Protein AF-A0A2S6N6Y4-F1 (afdb_monomer_lite)

pLDDT: mean 87.42, std 10.7, range [44.56, 96.19]

Radius of gyration: 17.29 Å; chains: 1; bounding box: 45×24×48 Å

Foldseek 3Di:
DPPDVLVVVLVVLVVVLVVLVVVLQVQLLCQLCPPPPVPSDPVPGDPSSVVSSVVSNVPPPSNVCNVVSVVVSVVSVVVVVVD

Secondary structure (DSSP, 8-state):
----HHHHHHHHHHHHHHHHHHHHHHHHHHHHHTT-GGG-SGGG--HHHHHHHHHHHHH-HHHHHHHHHHHHHHHHHHHHHH-

Organism: NCBI:txid333368

Sequence (83 aa):
MNIDPIKQRLAARKLVADRLATDLIMDCERAASGRNSGRVNPAQWNGTDWRRYVHAAAHSPAALHLPALYASIGEIETTLVHG

Structure (mmCIF, N/CA/C/O backbone):
data_AF-A0A2S6N6Y4-F1
#
_entry.id   AF-A0A2S6N6Y4-F1
#
loop_
_atom_site.group_PDB
_atom_site.id
_atom_site.type_symbol
_atom_site.label_atom_id
_atom_site.label_alt_id
_atom_site.label_comp_id
_atom_site.label_asym_id
_atom_site.label_entity_id
_atom_site.label_seq_id
_atom_site.pdbx_PDB_ins_code
_atom_site.Cartn_x
_atom_site.Cartn_y
_atom_site.Cartn_z
_atom_site.occupancy
_atom_site.B_iso_or_equiv
_atom_site.auth_seq_id
_atom_site.auth_comp_id
_atom_site.auth_asym_id
_atom_site.auth_atom_id
_atom_site.pdbx_PDB_model_num
ATOM 1 N N . MET A 1 1 ? -6.686 12.920 32.363 1.00 44.56 1 MET A N 1
ATOM 2 C CA . MET A 1 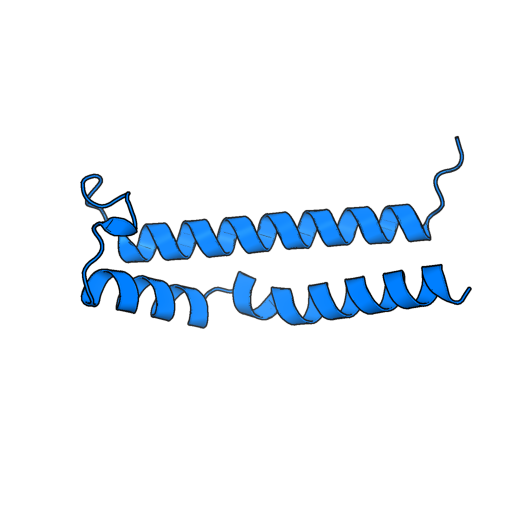1 ? -7.233 13.016 30.992 1.00 44.56 1 MET A CA 1
ATOM 3 C C . MET A 1 1 ? -7.661 11.612 30.593 1.00 44.56 1 MET A C 1
ATOM 5 O O . MET A 1 1 ? -6.797 10.773 30.388 1.00 44.56 1 MET A O 1
ATOM 9 N N . ASN A 1 2 ? -8.960 11.308 30.638 1.00 59.25 2 ASN A N 1
ATOM 10 C CA . ASN A 1 2 ? -9.460 9.969 30.324 1.00 59.25 2 ASN A CA 1
ATOM 11 C C . ASN A 1 2 ? -9.588 9.887 28.797 1.00 59.25 2 ASN A C 1
ATOM 13 O O . ASN A 1 2 ? -10.503 10.478 28.227 1.00 59.25 2 ASN A O 1
ATOM 17 N N . ILE A 1 3 ? -8.590 9.311 28.123 1.00 64.94 3 ILE A N 1
ATOM 18 C CA . ILE A 1 3 ? -8.647 9.164 26.667 1.00 64.94 3 ILE A CA 1
ATOM 19 C C . ILE A 1 3 ? -9.652 8.054 26.380 1.00 64.94 3 ILE A C 1
ATOM 21 O O . ILE A 1 3 ? -9.498 6.939 26.866 1.00 64.94 3 ILE A O 1
ATOM 25 N N . ASP A 1 4 ? -10.676 8.386 25.603 1.00 86.50 4 ASP A N 1
ATOM 26 C CA . ASP A 1 4 ? -11.699 7.452 25.148 1.00 86.50 4 ASP A CA 1
ATOM 27 C C . ASP A 1 4 ? -11.044 6.179 24.559 1.00 86.50 4 ASP A C 1
ATOM 29 O O . ASP A 1 4 ? -10.253 6.284 23.607 1.00 86.50 4 ASP A O 1
ATOM 33 N N . PRO A 1 5 ? -11.333 4.983 25.109 1.00 88.44 5 PRO A N 1
ATOM 34 C CA . PRO A 1 5 ? -10.707 3.734 24.682 1.00 88.44 5 PRO A CA 1
ATOM 35 C C . PRO A 1 5 ? -10.964 3.419 23.200 1.00 88.44 5 PRO A C 1
ATOM 37 O O . PRO A 1 5 ? -10.127 2.789 22.549 1.00 88.44 5 PRO A O 1
ATOM 40 N N . ILE A 1 6 ? -12.074 3.898 22.626 1.00 88.38 6 ILE A N 1
ATOM 41 C CA . ILE A 1 6 ? -12.382 3.732 21.201 1.00 88.38 6 ILE A CA 1
ATOM 42 C C . ILE A 1 6 ? -11.429 4.587 20.358 1.00 88.38 6 ILE A C 1
ATOM 44 O O . ILE A 1 6 ? -10.855 4.101 19.379 1.00 88.38 6 ILE A O 1
ATOM 48 N N . LYS A 1 7 ? -11.173 5.832 20.779 1.00 89.88 7 LYS A N 1
ATOM 49 C CA . LYS A 1 7 ? -10.213 6.729 20.113 1.00 89.88 7 LYS A CA 1
ATOM 50 C C . LYS A 1 7 ? -8.781 6.205 20.216 1.00 89.88 7 LYS A C 1
ATOM 52 O O . LYS A 1 7 ? -8.040 6.283 19.238 1.00 89.88 7 LYS 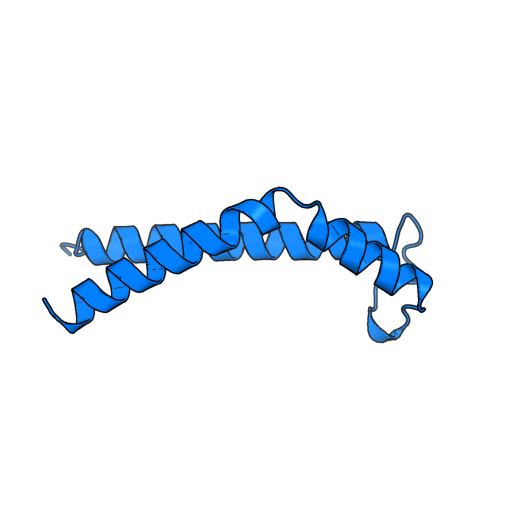A O 1
ATOM 57 N N . GLN A 1 8 ? -8.400 5.613 21.352 1.00 91.38 8 GLN A N 1
ATOM 58 C CA . GLN A 1 8 ? -7.095 4.952 21.495 1.00 91.38 8 GLN A CA 1
ATOM 59 C C . GLN A 1 8 ? -6.945 3.772 20.532 1.00 91.38 8 GLN A C 1
ATOM 61 O O . GLN A 1 8 ? -5.929 3.656 19.845 1.00 91.38 8 GLN A O 1
ATOM 66 N N . ARG A 1 9 ? -7.966 2.913 20.440 1.00 91.81 9 ARG A N 1
ATOM 67 C CA . ARG A 1 9 ? -7.969 1.769 19.521 1.00 91.81 9 ARG A CA 1
ATOM 68 C C . ARG A 1 9 ? -7.895 2.212 18.057 1.00 91.81 9 ARG A C 1
ATOM 70 O O . ARG A 1 9 ? -7.171 1.591 17.279 1.00 91.81 9 ARG A O 1
ATOM 77 N N . LEU A 1 10 ? -8.598 3.284 17.687 1.00 93.69 10 LEU A N 1
ATOM 78 C CA . LEU A 1 10 ? -8.517 3.873 16.349 1.00 93.69 10 LEU A CA 1
ATOM 79 C C . LEU A 1 10 ? -7.102 4.375 16.040 1.00 93.69 10 LEU A C 1
ATOM 81 O O . LEU A 1 10 ? -6.538 4.017 15.006 1.00 93.69 10 LEU A O 1
ATOM 85 N N . ALA A 1 11 ? -6.512 5.157 16.947 1.00 94.19 11 ALA A N 1
ATOM 86 C CA . ALA A 1 11 ? -5.1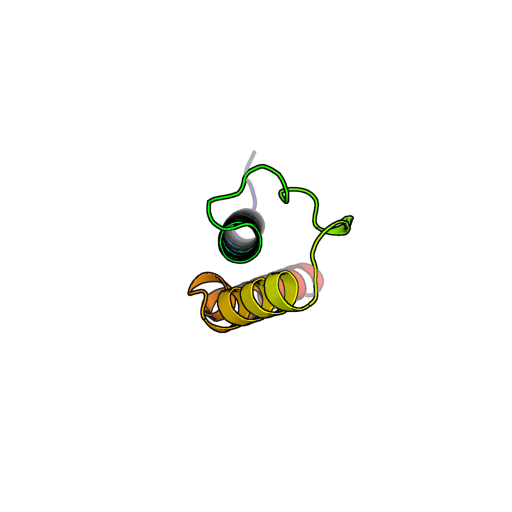59 5.684 16.782 1.00 94.19 11 ALA A CA 1
ATOM 87 C C . ALA A 1 11 ? -4.119 4.560 16.642 1.00 94.19 11 ALA A C 1
ATOM 89 O O . ALA A 1 11 ? -3.271 4.611 15.752 1.00 94.19 11 ALA A O 1
ATOM 90 N N . ALA A 1 12 ? -4.223 3.510 17.462 1.00 94.12 12 ALA A N 1
ATOM 91 C CA . ALA A 1 12 ? -3.336 2.355 17.382 1.00 94.12 12 ALA A CA 1
ATOM 92 C C . ALA A 1 12 ? -3.435 1.643 16.023 1.00 94.12 12 ALA A C 1
ATOM 94 O O . ALA A 1 12 ? -2.414 1.279 15.446 1.00 94.12 12 ALA A O 1
ATOM 95 N N . ARG A 1 13 ? -4.647 1.473 15.477 1.00 93.69 13 ARG A N 1
ATOM 96 C CA . ARG A 1 13 ? -4.828 0.827 14.167 1.00 93.69 13 ARG A CA 1
ATOM 97 C C . ARG A 1 13 ? -4.305 1.661 13.012 1.00 93.69 13 ARG A C 1
ATOM 99 O O . ARG A 1 13 ? -3.660 1.096 12.136 1.00 93.69 13 ARG A O 1
ATOM 106 N N . LYS A 1 14 ? -4.530 2.976 13.034 1.00 95.31 14 LYS A N 1
ATOM 107 C CA . LYS A 1 14 ? -3.955 3.894 12.040 1.00 95.31 14 LYS A CA 1
ATOM 108 C C . LYS A 1 14 ? -2.431 3.821 12.046 1.00 95.31 14 LYS A C 1
ATOM 110 O O . LYS A 1 14 ? -1.840 3.595 11.002 1.00 95.31 14 LYS A O 1
ATOM 115 N N . LEU A 1 15 ? -1.815 3.839 13.229 1.00 96.19 15 LEU A N 1
ATOM 116 C CA . LEU A 1 15 ? -0.364 3.696 13.358 1.00 96.19 15 LEU A CA 1
ATOM 117 C C . LEU A 1 15 ? 0.159 2.369 12.780 1.00 96.19 15 LEU A C 1
ATOM 119 O O . LEU A 1 15 ? 1.219 2.342 12.160 1.00 96.19 15 LEU A O 1
ATOM 123 N N . VAL A 1 16 ? -0.558 1.260 12.986 1.00 95.31 16 VAL A N 1
ATOM 124 C CA . VAL A 1 16 ? -0.183 -0.034 12.391 1.00 95.31 16 VAL A CA 1
ATOM 125 C C . VAL A 1 16 ? -0.335 -0.004 10.868 1.00 95.31 16 VAL A C 1
ATOM 127 O O . VAL A 1 16 ? 0.535 -0.525 10.174 1.00 95.31 16 VAL A O 1
ATOM 130 N N . ALA A 1 17 ? -1.389 0.627 10.343 1.00 95.00 17 ALA A N 1
ATOM 131 C CA . ALA A 1 17 ? -1.598 0.763 8.903 1.00 95.00 17 ALA A CA 1
ATOM 132 C C . ALA A 1 17 ? -0.489 1.597 8.256 1.00 95.00 17 ALA A C 1
ATOM 134 O O . ALA A 1 17 ? 0.071 1.176 7.250 1.00 95.00 17 ALA A O 1
ATOM 135 N N . ASP A 1 18 ? -0.106 2.710 8.881 1.00 95.44 18 ASP A N 1
ATOM 136 C CA . ASP A 1 18 ? 0.966 3.581 8.395 1.00 95.44 18 ASP A CA 1
ATOM 137 C C . ASP A 1 18 ? 2.315 2.853 8.356 1.00 95.44 18 ASP A C 1
ATOM 139 O O . ASP A 1 18 ? 3.069 2.974 7.387 1.00 95.44 18 ASP A O 1
ATOM 143 N N . ARG A 1 19 ? 2.611 2.044 9.383 1.00 94.69 19 ARG A N 1
ATOM 144 C CA . ARG A 1 19 ? 3.822 1.211 9.423 1.00 94.69 19 ARG A CA 1
ATOM 145 C C . ARG A 1 19 ? 3.820 0.170 8.310 1.00 94.69 19 ARG A C 1
ATOM 147 O O . ARG A 1 19 ? 4.775 0.113 7.547 1.00 94.69 19 ARG A O 1
ATOM 154 N N . LEU A 1 20 ? 2.733 -0.590 8.167 1.00 94.31 20 LEU A N 1
ATOM 155 C CA . LEU A 1 20 ? 2.623 -1.606 7.118 1.00 94.31 20 LEU A CA 1
ATOM 156 C C . LEU A 1 20 ? 2.682 -1.001 5.710 1.00 94.31 20 LEU A C 1
ATOM 158 O O . LEU A 1 20 ? 3.304 -1.580 4.825 1.00 94.31 20 LEU A O 1
ATOM 162 N N . ALA A 1 21 ? 2.068 0.163 5.494 1.00 94.50 21 ALA A N 1
ATOM 163 C CA . ALA A 1 21 ? 2.144 0.873 4.222 1.00 94.50 21 ALA A CA 1
ATOM 164 C C . ALA A 1 21 ? 3.574 1.349 3.924 1.00 94.50 21 ALA A C 1
ATOM 166 O O . ALA A 1 21 ? 4.043 1.220 2.795 1.00 94.50 21 ALA A O 1
ATOM 167 N N . THR A 1 22 ? 4.286 1.844 4.940 1.00 93.69 22 THR A N 1
ATOM 168 C CA . THR A 1 22 ? 5.697 2.232 4.812 1.00 93.69 22 THR A CA 1
ATOM 169 C C . THR A 1 22 ? 6.565 1.026 4.458 1.00 93.69 22 THR A C 1
ATOM 171 O O . THR A 1 22 ? 7.317 1.088 3.489 1.00 93.69 22 THR A O 1
ATOM 174 N N . ASP A 1 23 ? 6.423 -0.085 5.182 1.00 90.94 23 ASP A N 1
ATOM 175 C CA . ASP A 1 23 ? 7.182 -1.315 4.928 1.00 90.94 23 ASP A CA 1
ATOM 176 C C . ASP A 1 23 ? 6.925 -1.844 3.509 1.00 90.94 23 ASP A C 1
ATOM 178 O O . ASP A 1 23 ? 7.866 -2.174 2.785 1.00 90.94 23 ASP A O 1
ATOM 182 N N . LEU A 1 24 ? 5.660 -1.830 3.070 1.00 93.88 24 LEU A N 1
ATOM 183 C CA . LEU A 1 24 ? 5.273 -2.186 1.706 1.00 93.88 24 LEU A CA 1
ATOM 184 C C . LEU A 1 24 ? 6.007 -1.329 0.668 1.00 93.88 24 LEU A C 1
ATOM 186 O O . LEU A 1 24 ? 6.592 -1.874 -0.267 1.00 93.88 24 LEU A O 1
ATOM 190 N N . ILE A 1 25 ? 5.982 -0.002 0.822 1.00 93.50 25 ILE A N 1
ATOM 191 C CA . ILE A 1 25 ? 6.639 0.924 -0.109 1.00 93.50 25 ILE A CA 1
ATOM 192 C C . ILE A 1 25 ? 8.143 0.650 -0.149 1.00 93.50 25 ILE A C 1
ATOM 194 O O . ILE A 1 25 ? 8.695 0.474 -1.236 1.00 93.50 25 ILE A O 1
ATOM 198 N N . MET A 1 26 ? 8.786 0.533 1.014 1.00 89.56 26 MET A N 1
ATOM 199 C CA . MET A 1 26 ? 10.228 0.300 1.119 1.00 89.56 26 MET A CA 1
ATOM 200 C C . MET A 1 26 ? 10.655 -1.020 0.468 1.00 89.56 26 MET A C 1
ATOM 202 O O . MET A 1 26 ? 11.681 -1.072 -0.214 1.00 89.56 26 MET A O 1
ATOM 206 N N . ASP A 1 27 ? 9.875 -2.089 0.635 1.00 89.94 27 ASP A N 1
ATOM 207 C CA . ASP A 1 27 ? 10.157 -3.375 -0.003 1.00 89.94 27 ASP A CA 1
ATOM 208 C C . ASP A 1 27 ? 9.978 -3.315 -1.524 1.00 89.94 27 ASP A C 1
ATOM 210 O O . ASP A 1 27 ? 10.799 -3.860 -2.269 1.00 89.94 27 ASP A O 1
ATOM 214 N N . CYS A 1 28 ? 8.955 -2.603 -2.003 1.00 92.81 28 CYS A N 1
ATOM 215 C CA . CYS A 1 28 ? 8.732 -2.415 -3.434 1.00 92.81 28 CYS A CA 1
ATOM 216 C C . CYS A 1 28 ? 9.838 -1.563 -4.076 1.00 92.81 28 CYS A C 1
ATOM 218 O O . CYS A 1 28 ? 10.355 -1.917 -5.137 1.00 92.81 28 CYS A O 1
ATOM 220 N N . GLU A 1 29 ? 10.255 -0.478 -3.420 1.00 91.25 29 GLU A N 1
ATOM 221 C CA . GLU A 1 29 ? 11.368 0.374 -3.853 1.00 91.25 29 GLU A CA 1
ATOM 222 C C . GLU A 1 29 ? 12.695 -0.385 -3.863 1.00 91.25 29 GLU A C 1
ATOM 224 O O . GLU A 1 29 ? 13.466 -0.283 -4.823 1.00 91.25 29 GLU A O 1
ATOM 229 N N . ARG A 1 30 ? 12.955 -1.208 -2.842 1.00 88.69 30 ARG A N 1
ATOM 230 C CA . ARG A 1 30 ? 14.136 -2.080 -2.784 1.00 88.69 30 ARG A CA 1
ATOM 231 C C . ARG A 1 30 ? 14.128 -3.108 -3.916 1.00 88.69 30 ARG A C 1
ATOM 233 O O . ARG A 1 30 ? 15.163 -3.339 -4.541 1.00 88.69 30 ARG A O 1
ATOM 240 N N . ALA A 1 31 ? 12.978 -3.710 -4.210 1.00 90.69 31 ALA A N 1
ATOM 241 C CA . ALA A 1 31 ? 12.843 -4.657 -5.314 1.00 90.69 31 ALA A CA 1
ATOM 242 C C . ALA A 1 31 ? 13.060 -3.992 -6.684 1.00 90.69 31 ALA A C 1
ATOM 244 O O . ALA A 1 31 ? 13.698 -4.581 -7.561 1.00 90.69 31 ALA A O 1
ATOM 245 N N . ALA A 1 32 ? 12.558 -2.769 -6.865 1.00 90.69 32 ALA A N 1
ATOM 246 C CA . ALA A 1 32 ? 12.700 -2.001 -8.098 1.00 90.69 32 ALA A CA 1
ATOM 247 C C . ALA A 1 32 ? 14.144 -1.534 -8.332 1.0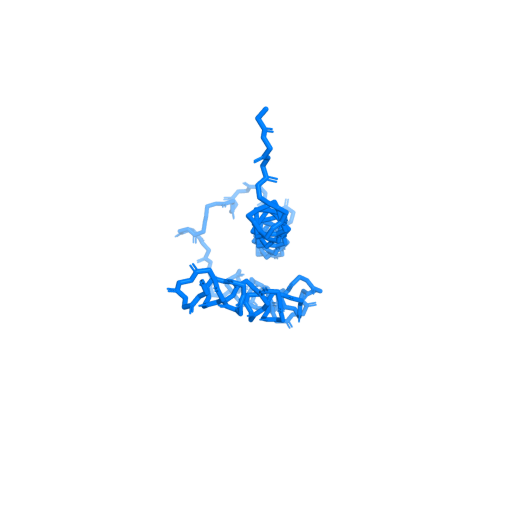0 90.69 32 ALA A C 1
ATOM 249 O O . ALA A 1 32 ? 14.713 -1.798 -9.392 1.00 90.69 32 ALA A O 1
ATOM 250 N N . SER A 1 33 ? 14.757 -0.906 -7.327 1.00 85.31 33 SER A N 1
ATOM 251 C CA . SER A 1 33 ? 16.122 -0.363 -7.399 1.00 85.31 33 SER A CA 1
ATOM 252 C C . SER A 1 33 ? 17.218 -1.445 -7.384 1.00 85.31 33 SER A C 1
ATOM 254 O O . SER A 1 33 ? 18.307 -1.255 -7.939 1.00 85.31 33 SER A O 1
ATOM 256 N N . GLY A 1 34 ? 16.937 -2.620 -6.810 1.00 77.44 34 GLY A N 1
ATOM 257 C CA . GLY A 1 34 ? 17.902 -3.712 -6.683 1.00 77.44 34 GLY A CA 1
ATOM 258 C C . GLY A 1 34 ? 19.118 -3.321 -5.829 1.00 77.44 34 GLY A C 1
ATOM 259 O O . GLY A 1 34 ? 18.997 -2.604 -4.843 1.00 77.44 34 GLY A O 1
ATOM 260 N N . ARG A 1 35 ? 20.323 -3.790 -6.194 1.00 67.38 35 ARG A N 1
ATOM 261 C CA . ARG A 1 35 ? 21.591 -3.368 -5.547 1.00 67.38 35 ARG A CA 1
ATOM 262 C C . ARG A 1 35 ? 22.169 -2.065 -6.118 1.00 67.38 35 ARG A C 1
ATOM 264 O O . ARG A 1 35 ? 23.214 -1.619 -5.655 1.00 67.38 35 ARG A O 1
ATOM 271 N N . ASN A 1 36 ? 21.535 -1.474 -7.133 1.00 62.38 36 ASN A N 1
ATOM 272 C CA . ASN A 1 36 ? 22.052 -0.283 -7.800 1.00 62.38 36 ASN A CA 1
ATOM 273 C C . ASN A 1 36 ? 21.471 0.982 -7.163 1.00 62.38 36 ASN A C 1
ATOM 275 O O . ASN A 1 36 ? 20.394 1.450 -7.525 1.00 62.38 36 ASN A O 1
ATOM 279 N N . SER A 1 37 ? 22.256 1.592 -6.276 1.00 60.41 37 SER A N 1
ATOM 280 C CA . SER A 1 37 ? 21.971 2.886 -5.639 1.00 60.41 37 SER A CA 1
ATOM 281 C C . SER A 1 37 ? 21.810 4.061 -6.621 1.00 60.41 37 SER A C 1
ATOM 283 O O . SER A 1 37 ? 21.368 5.134 -6.225 1.00 60.41 37 SER A O 1
ATOM 285 N N . GLY A 1 38 ? 22.125 3.878 -7.908 1.00 59.75 38 GLY A N 1
ATOM 286 C CA . GLY A 1 38 ? 21.944 4.895 -8.950 1.00 59.75 38 GLY A CA 1
ATOM 287 C C . GLY A 1 38 ? 20.504 5.075 -9.447 1.00 59.75 38 GLY A C 1
ATOM 288 O O . GLY A 1 38 ? 20.250 6.017 -10.187 1.00 59.75 38 GLY A O 1
ATOM 289 N N . ARG A 1 39 ? 19.562 4.196 -9.073 1.00 63.28 39 ARG A N 1
ATOM 290 C CA . ARG A 1 39 ? 18.140 4.275 -9.474 1.00 63.28 39 ARG A CA 1
ATOM 291 C C . ARG A 1 39 ? 17.205 4.321 -8.272 1.00 63.28 39 ARG A C 1
ATOM 293 O O . ARG A 1 39 ? 16.172 3.663 -8.249 1.00 63.28 39 ARG A O 1
ATOM 300 N N . VAL A 1 40 ? 17.585 5.079 -7.250 1.00 72.81 40 VAL A N 1
ATOM 301 C CA . VAL A 1 40 ? 16.723 5.289 -6.076 1.00 72.81 40 VAL A CA 1
ATOM 302 C C . VAL A 1 40 ? 15.543 6.201 -6.424 1.00 72.81 40 VAL A C 1
ATOM 304 O O . VAL A 1 40 ? 14.488 6.072 -5.825 1.00 72.81 40 VAL A O 1
ATOM 307 N N . ASN A 1 41 ? 15.684 7.078 -7.425 1.00 84.19 41 ASN A N 1
ATOM 308 C CA . ASN A 1 41 ? 14.606 7.960 -7.862 1.00 84.19 41 ASN A CA 1
ATOM 309 C C . ASN A 1 41 ? 13.605 7.219 -8.778 1.00 84.19 41 ASN A C 1
ATOM 311 O O . ASN A 1 41 ? 13.988 6.860 -9.899 1.00 84.19 41 ASN A O 1
ATOM 315 N N . PRO A 1 42 ? 12.323 7.066 -8.383 1.00 86.50 42 PRO A N 1
ATOM 316 C CA . PRO A 1 42 ? 11.305 6.421 -9.213 1.00 86.50 42 PRO A CA 1
ATOM 317 C C . PRO A 1 42 ? 11.079 7.099 -10.569 1.00 86.50 42 PRO A C 1
ATOM 319 O O . PRO A 1 42 ? 10.709 6.440 -11.537 1.00 86.50 42 PRO A O 1
ATOM 322 N N . ALA A 1 43 ? 11.370 8.400 -10.692 1.00 88.56 43 ALA A N 1
ATOM 323 C CA . ALA A 1 43 ? 11.280 9.114 -11.969 1.00 88.56 43 ALA A CA 1
ATOM 324 C C . ALA A 1 43 ? 12.280 8.604 -13.027 1.00 88.56 43 ALA A C 1
ATOM 326 O O . ALA A 1 43 ? 12.126 8.890 -14.211 1.00 88.56 43 ALA A O 1
ATOM 327 N N . GLN A 1 44 ? 13.311 7.861 -12.612 1.00 87.06 44 GLN A N 1
ATOM 328 C CA . GLN A 1 44 ? 14.340 7.290 -13.486 1.00 87.06 44 GLN A CA 1
ATOM 329 C C . GLN A 1 44 ? 14.129 5.793 -13.759 1.00 87.06 44 GLN A C 1
ATOM 331 O O . GLN A 1 44 ? 14.930 5.174 -14.466 1.00 87.06 44 GLN A O 1
ATOM 336 N N . TRP A 1 45 ? 13.085 5.192 -13.186 1.00 90.00 45 TRP A N 1
ATOM 337 C CA . TRP A 1 45 ? 12.790 3.775 -13.353 1.00 90.00 45 TRP A CA 1
ATOM 338 C C . TRP A 1 45 ? 12.317 3.466 -14.764 1.00 90.00 45 TRP A C 1
ATOM 340 O O . TRP A 1 45 ? 11.458 4.144 -15.329 1.00 90.00 45 TRP A O 1
ATOM 350 N N . ASN A 1 46 ? 12.865 2.394 -15.329 1.00 90.62 46 ASN A N 1
ATOM 351 C CA . ASN A 1 46 ? 12.393 1.872 -16.601 1.00 90.62 46 ASN A CA 1
ATOM 352 C C . ASN A 1 46 ? 11.253 0.858 -16.392 1.00 90.62 46 ASN A C 1
ATOM 354 O O . ASN A 1 46 ? 10.885 0.510 -15.270 1.00 90.62 46 ASN A O 1
ATOM 358 N N . GLY A 1 47 ? 10.700 0.336 -17.489 1.00 92.38 47 GLY A N 1
ATOM 359 C CA . GLY A 1 47 ? 9.595 -0.625 -17.420 1.00 92.38 47 GLY A CA 1
ATOM 360 C C . GLY A 1 47 ? 9.914 -1.919 -16.658 1.00 92.38 47 GLY A C 1
ATOM 361 O O . GLY A 1 47 ? 8.996 -2.549 -16.146 1.00 92.38 47 GLY A O 1
ATOM 362 N N . THR A 1 48 ? 11.183 -2.326 -16.559 1.00 92.62 48 THR A N 1
ATOM 363 C CA . THR A 1 48 ? 11.594 -3.497 -15.766 1.00 92.62 48 THR A CA 1
ATOM 364 C C . THR A 1 48 ? 11.591 -3.181 -14.274 1.00 92.62 48 THR A C 1
ATOM 366 O O . THR A 1 48 ? 11.106 -3.997 -13.492 1.00 92.62 48 THR A O 1
ATOM 369 N N . ASP A 1 49 ? 12.081 -2.003 -13.890 1.00 92.44 49 ASP A N 1
ATOM 370 C CA . ASP A 1 49 ? 12.098 -1.535 -12.500 1.00 92.44 49 ASP A CA 1
ATOM 371 C C . ASP A 1 49 ? 10.655 -1.418 -11.965 1.00 92.44 49 ASP A C 1
ATOM 373 O O . ASP A 1 49 ? 10.325 -1.995 -10.928 1.00 92.44 49 ASP A O 1
ATOM 377 N N . TRP A 1 50 ? 9.746 -0.821 -12.748 1.00 93.31 50 TRP A N 1
ATOM 378 C CA . TRP A 1 50 ? 8.314 -0.773 -12.422 1.00 93.31 50 TRP A CA 1
ATOM 379 C C . TRP A 1 50 ? 7.663 -2.155 -12.333 1.00 93.31 50 TRP A C 1
ATOM 381 O O . TRP A 1 50 ? 6.842 -2.400 -11.451 1.00 93.31 50 TRP A O 1
ATOM 391 N N . ARG A 1 51 ? 8.039 -3.097 -13.207 1.00 95.19 51 ARG A N 1
ATOM 392 C CA . ARG A 1 51 ? 7.512 -4.469 -13.139 1.00 95.19 51 ARG A CA 1
ATOM 393 C C . ARG A 1 51 ? 7.927 -5.166 -11.846 1.00 95.19 51 ARG A C 1
ATOM 395 O O . ARG A 1 51 ? 7.117 -5.878 -11.261 1.00 95.19 51 ARG A O 1
ATOM 402 N N . ARG A 1 52 ? 9.165 -4.946 -11.390 1.00 93.56 52 ARG A N 1
ATOM 403 C CA . ARG A 1 52 ? 9.659 -5.461 -10.103 1.00 93.56 52 ARG A CA 1
ATOM 404 C C . ARG A 1 52 ? 8.925 -4.829 -8.928 1.00 93.56 52 ARG A C 1
ATOM 406 O O . ARG A 1 52 ? 8.533 -5.567 -8.031 1.00 93.56 52 ARG A O 1
ATOM 413 N N . TYR A 1 53 ? 8.688 -3.516 -8.970 1.00 94.06 53 TYR A N 1
ATOM 414 C CA . TYR A 1 53 ? 7.884 -2.812 -7.969 1.00 94.06 53 TYR A CA 1
ATOM 415 C C . TYR A 1 53 ? 6.497 -3.453 -7.823 1.00 94.06 53 TYR A C 1
ATOM 417 O O . TYR A 1 53 ? 6.123 -3.895 -6.742 1.00 94.06 53 TYR A O 1
ATOM 425 N N . VAL A 1 54 ? 5.755 -3.570 -8.931 1.00 94.69 54 VAL A N 1
ATOM 426 C CA . VAL A 1 54 ? 4.390 -4.125 -8.929 1.00 94.69 54 VAL A CA 1
ATOM 427 C C . VAL A 1 54 ? 4.386 -5.589 -8.494 1.00 94.69 54 VAL A C 1
ATOM 429 O O . VAL A 1 54 ? 3.527 -6.002 -7.719 1.00 94.69 54 VAL A O 1
ATOM 432 N N . HIS A 1 55 ? 5.362 -6.377 -8.952 1.00 94.88 55 HIS A N 1
ATOM 433 C CA . HIS A 1 55 ? 5.492 -7.768 -8.532 1.00 94.88 55 HIS A CA 1
ATOM 434 C C . HIS A 1 55 ? 5.740 -7.886 -7.022 1.00 94.88 55 HIS A C 1
ATOM 436 O O . HIS A 1 55 ? 5.130 -8.734 -6.375 1.00 94.88 55 HIS A O 1
ATOM 442 N N . ALA A 1 56 ? 6.614 -7.052 -6.453 1.00 93.81 56 ALA A N 1
ATOM 443 C CA . ALA A 1 56 ? 6.860 -7.021 -5.014 1.00 93.81 56 ALA A CA 1
ATOM 444 C C . ALA A 1 56 ? 5.610 -6.587 -4.238 1.00 93.81 56 ALA A C 1
ATOM 446 O O . ALA A 1 56 ? 5.263 -7.230 -3.252 1.00 93.81 56 ALA A O 1
ATOM 447 N N . ALA A 1 57 ? 4.883 -5.580 -4.731 1.00 94.19 57 ALA A N 1
ATOM 448 C CA . ALA A 1 57 ? 3.640 -5.124 -4.116 1.00 94.19 57 ALA A CA 1
ATOM 449 C C . ALA A 1 57 ? 2.591 -6.242 -4.052 1.00 94.19 57 ALA A C 1
ATOM 451 O O . ALA A 1 57 ? 1.987 -6.463 -3.007 1.00 94.19 57 ALA A O 1
ATOM 452 N N . ALA A 1 58 ? 2.424 -6.994 -5.143 1.00 92.88 58 ALA A N 1
ATOM 453 C CA . ALA A 1 58 ? 1.456 -8.086 -5.228 1.00 92.88 58 ALA A CA 1
ATOM 454 C C . ALA A 1 58 ? 1.775 -9.274 -4.299 1.00 92.88 58 ALA A C 1
ATOM 456 O O . ALA A 1 58 ? 0.867 -10.011 -3.925 1.00 92.88 58 ALA A O 1
ATOM 457 N N . HIS A 1 59 ? 3.045 -9.463 -3.930 1.00 91.12 59 HIS A N 1
ATOM 458 C CA . HIS A 1 59 ? 3.498 -10.594 -3.111 1.00 91.12 59 HIS A CA 1
ATOM 459 C C . HIS A 1 59 ? 3.940 -10.188 -1.698 1.00 91.12 59 HIS A C 1
ATOM 461 O O . HIS A 1 59 ? 4.416 -11.032 -0.939 1.00 91.12 59 HIS A O 1
ATOM 467 N N . SER A 1 60 ? 3.806 -8.914 -1.330 1.00 88.94 60 SER A N 1
ATOM 468 C CA . SER A 1 60 ? 4.193 -8.442 -0.005 1.00 88.94 60 SER A CA 1
ATOM 469 C C . SER A 1 60 ? 3.188 -8.908 1.055 1.00 88.94 60 SER A C 1
ATOM 471 O O . SER A 1 60 ? 1.981 -8.696 0.890 1.00 88.94 60 SER A O 1
ATOM 473 N N . PRO A 1 61 ? 3.651 -9.454 2.195 1.00 85.69 61 PRO A N 1
ATOM 474 C CA . PRO A 1 61 ? 2.782 -9.748 3.332 1.00 85.69 61 PRO A CA 1
ATOM 475 C C . PRO A 1 61 ? 1.997 -8.519 3.815 1.00 85.69 61 PRO A C 1
ATOM 477 O O . PRO A 1 61 ? 0.837 -8.638 4.200 1.00 85.69 61 PRO A O 1
ATOM 480 N N . ALA A 1 62 ? 2.589 -7.322 3.746 1.00 87.31 62 ALA A N 1
ATOM 481 C CA . ALA A 1 62 ? 1.920 -6.087 4.150 1.00 87.31 62 ALA A CA 1
ATOM 482 C C . ALA A 1 62 ? 0.701 -5.773 3.264 1.00 87.31 62 ALA A C 1
ATOM 484 O O . ALA A 1 62 ? -0.355 -5.405 3.781 1.00 87.31 62 ALA A O 1
ATOM 485 N N . ALA A 1 63 ? 0.804 -6.002 1.949 1.00 87.50 63 ALA A N 1
ATOM 486 C CA . ALA A 1 63 ? -0.304 -5.803 1.014 1.00 87.50 63 ALA A CA 1
ATOM 487 C C . ALA A 1 63 ? -1.501 -6.725 1.308 1.00 87.50 63 ALA A C 1
ATOM 489 O O . ALA A 1 63 ? -2.645 -6.328 1.099 1.00 87.50 63 ALA A O 1
ATOM 490 N N . LEU A 1 64 ? -1.256 -7.923 1.851 1.00 85.94 64 LEU A N 1
ATOM 491 C CA . LEU A 1 64 ? -2.314 -8.860 2.243 1.00 85.94 64 LEU A CA 1
ATOM 492 C C . LEU A 1 64 ? -3.065 -8.415 3.509 1.00 85.94 64 LEU A C 1
ATOM 494 O O . LEU A 1 64 ? -4.252 -8.704 3.654 1.00 85.94 64 LEU A O 1
ATOM 498 N N . HIS A 1 65 ? -2.400 -7.707 4.427 1.00 88.62 65 HIS A N 1
ATOM 499 C CA . HIS A 1 65 ? -2.980 -7.313 5.716 1.00 88.62 65 HIS A CA 1
ATOM 500 C C . HIS A 1 65 ? -3.641 -5.926 5.710 1.00 88.62 65 HIS A C 1
ATOM 502 O O . HIS A 1 65 ? -4.573 -5.691 6.485 1.00 88.62 65 HIS A O 1
ATOM 508 N N . LEU A 1 66 ? -3.200 -5.017 4.835 1.00 91.06 66 LEU A N 1
ATOM 509 C CA . LEU A 1 66 ? -3.723 -3.648 4.750 1.00 91.06 66 LEU A CA 1
ATOM 510 C C . LEU A 1 66 ? -5.244 -3.566 4.501 1.00 91.06 66 LEU A C 1
ATOM 512 O O . LEU A 1 66 ? -5.891 -2.788 5.204 1.00 91.06 66 LEU A O 1
ATOM 516 N N . PRO A 1 67 ? -5.864 -4.357 3.597 1.00 92.50 67 PRO A N 1
ATOM 517 C CA . PRO A 1 67 ? -7.306 -4.268 3.350 1.00 92.50 67 PRO A CA 1
ATOM 518 C C . PRO A 1 67 ? -8.151 -4.544 4.599 1.00 92.50 67 PRO A C 1
ATOM 520 O O . PRO A 1 67 ? -9.056 -3.775 4.922 1.00 92.50 67 PRO A O 1
ATOM 523 N N . ALA A 1 68 ? -7.822 -5.606 5.342 1.00 91.38 68 ALA A N 1
ATOM 524 C CA . ALA A 1 68 ? -8.525 -5.959 6.574 1.00 91.38 68 ALA A CA 1
ATOM 525 C C . ALA A 1 68 ? -8.352 -4.881 7.656 1.00 91.38 68 ALA A C 1
ATOM 527 O O . ALA A 1 68 ? -9.280 -4.581 8.411 1.00 91.38 68 ALA A O 1
ATOM 528 N N . LEU A 1 69 ? -7.169 -4.266 7.720 1.00 93.12 69 LEU A N 1
ATOM 529 C CA . LEU A 1 69 ? -6.886 -3.217 8.687 1.00 93.12 69 LEU A CA 1
ATOM 530 C C . 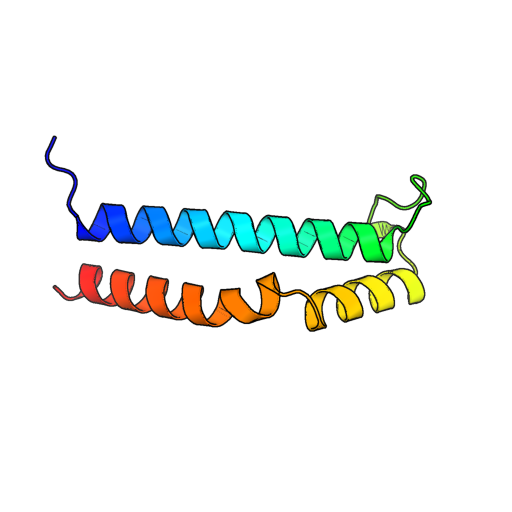LEU A 1 69 ? -7.643 -1.920 8.369 1.00 93.12 69 LEU A C 1
ATOM 532 O O . LEU A 1 69 ? -8.230 -1.335 9.280 1.00 93.12 69 LEU A O 1
ATOM 536 N N . TYR A 1 70 ? -7.697 -1.507 7.098 1.00 94.50 70 TYR A N 1
ATOM 537 C CA . TYR A 1 70 ? -8.484 -0.346 6.669 1.00 94.50 70 TYR A CA 1
ATOM 538 C C . TYR A 1 70 ? -9.987 -0.557 6.854 1.00 94.50 70 TYR A C 1
ATOM 540 O O . TYR A 1 70 ? -10.663 0.362 7.314 1.00 94.50 70 TYR A O 1
ATOM 548 N N . ALA A 1 71 ? -10.501 -1.765 6.598 1.00 94.44 71 ALA A N 1
ATOM 549 C CA . ALA A 1 71 ? -11.889 -2.102 6.912 1.00 94.44 71 ALA A CA 1
ATOM 550 C C . ALA A 1 71 ? -12.180 -1.902 8.409 1.00 94.44 71 ALA A C 1
ATOM 552 O O . ALA A 1 71 ? -13.118 -1.196 8.777 1.00 94.44 71 ALA A O 1
ATOM 553 N N . SER A 1 72 ? -11.310 -2.418 9.285 1.00 93.50 72 SER A N 1
ATOM 554 C CA . SER A 1 72 ? -11.496 -2.273 10.733 1.00 93.50 72 SER A CA 1
ATOM 555 C C . SER A 1 72 ? -11.325 -0.836 11.247 1.00 93.50 72 SER A C 1
ATOM 557 O O . SER A 1 72 ? -11.884 -0.487 12.288 1.00 93.50 72 SER A O 1
ATOM 559 N N . ILE A 1 73 ? -10.544 0.006 10.562 1.00 94.94 73 ILE A N 1
ATOM 560 C CA . ILE A 1 73 ? -10.474 1.450 10.834 1.00 94.94 73 ILE A CA 1
ATOM 561 C C . ILE A 1 73 ? -11.815 2.105 10.483 1.00 94.94 73 ILE A C 1
ATOM 563 O O . ILE A 1 73 ? -12.387 2.784 11.336 1.00 94.94 73 ILE A O 1
ATOM 567 N N . GLY A 1 74 ? -12.346 1.836 9.285 1.00 93.38 74 GLY A N 1
ATOM 568 C CA . GLY A 1 74 ? -13.621 2.389 8.823 1.00 93.38 74 GLY A CA 1
ATOM 569 C C . GLY A 1 74 ? -14.812 1.998 9.704 1.00 93.38 74 GLY A C 1
ATOM 570 O O . GLY A 1 74 ? -15.668 2.834 9.992 1.00 93.38 74 GLY A O 1
ATOM 571 N N . GLU A 1 75 ? -14.845 0.765 10.216 1.00 94.00 75 GLU A N 1
ATOM 572 C CA . GLU A 1 75 ? -15.854 0.313 11.188 1.00 94.00 75 GLU A CA 1
ATOM 573 C C . GLU A 1 75 ? -15.835 1.145 12.481 1.00 94.00 75 GLU A C 1
ATOM 575 O O . GLU A 1 75 ? -16.886 1.564 12.979 1.00 94.00 75 GLU A O 1
ATOM 580 N N . ILE A 1 76 ? -14.643 1.418 13.029 1.00 90.69 76 ILE A N 1
ATOM 581 C CA . ILE A 1 76 ? -14.511 2.232 14.247 1.00 90.69 76 ILE A CA 1
ATOM 582 C C . ILE A 1 76 ? -14.923 3.678 13.972 1.00 90.69 76 ILE A C 1
ATOM 584 O O . ILE A 1 76 ? -15.633 4.271 14.781 1.00 90.69 76 ILE A O 1
ATOM 588 N N . GLU A 1 77 ? -14.488 4.252 12.850 1.00 92.31 77 GLU A N 1
ATOM 589 C CA . GLU A 1 77 ? -14.840 5.625 12.476 1.00 92.31 77 GLU A CA 1
ATOM 590 C C . GLU A 1 77 ? -16.348 5.781 12.288 1.00 92.31 77 GLU A C 1
ATOM 592 O O . GLU A 1 77 ? -16.934 6.722 12.815 1.00 92.31 77 GLU A O 1
ATOM 597 N N . THR A 1 78 ? -16.997 4.814 11.638 1.00 92.25 78 THR A N 1
ATOM 598 C CA . THR A 1 78 ? -18.458 4.793 11.493 1.00 92.25 78 THR A CA 1
ATOM 599 C C . THR A 1 78 ? -19.146 4.748 12.857 1.00 92.25 78 THR A C 1
ATOM 601 O O . THR A 1 78 ? -20.093 5.497 13.089 1.00 92.25 78 THR A O 1
ATOM 604 N N . THR A 1 79 ? -18.637 3.928 13.782 1.00 87.69 79 THR A N 1
ATOM 605 C CA . THR A 1 79 ? -19.169 3.816 15.151 1.00 87.69 79 THR A CA 1
ATOM 606 C C . THR A 1 79 ? -19.012 5.120 15.939 1.00 87.69 79 THR A C 1
ATOM 608 O O . THR A 1 79 ? -19.915 5.493 16.673 1.00 87.69 79 THR A O 1
ATOM 611 N N . LEU A 1 80 ? -17.903 5.846 1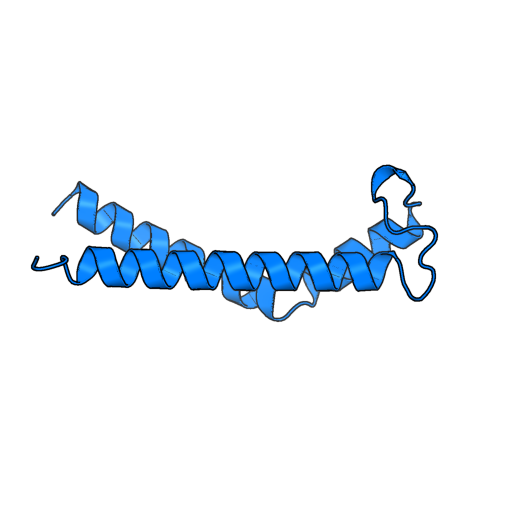5.767 1.00 84.69 80 LEU A N 1
ATOM 612 C CA . LEU A 1 80 ? -17.664 7.139 16.427 1.00 84.69 80 LEU A CA 1
ATOM 613 C C . LEU A 1 80 ? -18.518 8.287 15.870 1.00 84.69 80 LEU A C 1
ATOM 615 O O . LEU A 1 80 ? -18.678 9.298 16.545 1.00 84.69 80 LEU A O 1
ATOM 619 N N . VAL A 1 81 ? -19.001 8.170 14.631 1.00 81.69 81 VAL A N 1
ATOM 620 C CA . VAL A 1 81 ? -19.859 9.183 13.992 1.00 81.69 81 VAL A CA 1
ATOM 621 C C . VAL A 1 81 ? -21.336 8.979 14.348 1.00 81.69 81 VAL A C 1
ATOM 623 O O . VAL A 1 81 ? -22.083 9.953 14.397 1.00 81.69 81 VAL A O 1
ATOM 626 N N . HIS A 1 82 ? -21.758 7.732 14.584 1.00 73.88 82 HIS A N 1
ATOM 627 C CA . HIS A 1 82 ? -23.169 7.365 14.777 1.00 73.88 82 HIS A CA 1
ATOM 628 C C . HIS A 1 82 ? -23.522 6.916 16.207 1.00 73.88 82 HIS A C 1
ATOM 630 O O . HIS A 1 82 ? -24.691 6.630 16.464 1.00 73.88 82 HIS A O 1
ATOM 636 N N . GLY A 1 83 ? -22.538 6.807 17.104 1.00 57.81 83 GLY A N 1
ATOM 637 C CA . GLY A 1 83 ? -22.710 6.475 18.525 1.00 57.81 83 GLY A CA 1
ATOM 638 C C . GLY A 1 83 ? -22.546 7.691 19.420 1.00 57.81 83 GLY A C 1
ATOM 639 O O . GLY A 1 83 ? -23.267 7.745 20.439 1.00 57.81 83 GLY A O 1
#